Protein AF-A0A8T2YN24-F1 (afdb_monomer_lite)

Structure (mmCIF, N/CA/C/O backbone):
data_AF-A0A8T2YN24-F1
#
_entry.id   AF-A0A8T2YN24-F1
#
loop_
_atom_site.group_PDB
_atom_site.id
_atom_site.type_symbol
_atom_site.label_atom_id
_atom_site.label_alt_id
_atom_site.label_comp_id
_atom_site.label_asym_id
_atom_site.label_entity_id
_atom_site.label_seq_id
_atom_site.pdbx_PDB_ins_code
_atom_site.Cartn_x
_atom_site.Cartn_y
_atom_site.Cartn_z
_atom_site.occupancy
_atom_site.B_iso_or_equiv
_atom_site.auth_seq_id
_atom_site.auth_comp_id
_atom_site.auth_asym_id
_atom_site.auth_atom_id
_atom_site.pdbx_PDB_model_num
ATOM 1 N N . MET A 1 1 ? -27.331 3.263 15.497 1.00 62.06 1 MET A N 1
ATOM 2 C CA . MET A 1 1 ? -26.559 2.609 14.415 1.00 62.06 1 MET A CA 1
ATOM 3 C C . MET A 1 1 ? -26.651 3.486 13.183 1.00 62.06 1 MET A C 1
ATOM 5 O O . MET A 1 1 ? -27.681 4.128 13.009 1.00 62.06 1 MET A O 1
ATOM 9 N N . ALA A 1 2 ? -25.595 3.556 12.377 1.00 79.12 2 ALA A N 1
ATOM 10 C CA . ALA A 1 2 ? -25.559 4.365 11.164 1.00 79.12 2 ALA A CA 1
ATOM 11 C C . ALA A 1 2 ? -26.513 3.792 10.093 1.00 79.12 2 ALA A C 1
ATOM 13 O O . ALA A 1 2 ? -26.117 3.028 9.222 1.00 79.12 2 ALA A O 1
ATOM 14 N N . THR A 1 3 ? -27.802 4.132 10.188 1.00 85.75 3 THR A N 1
ATOM 15 C CA . THR A 1 3 ? -28.893 3.562 9.372 1.00 85.75 3 THR A CA 1
ATOM 16 C C . THR A 1 3 ? -28.700 3.760 7.866 1.00 85.75 3 THR A C 1
ATOM 18 O O . THR A 1 3 ? -29.211 2.978 7.071 1.00 85.75 3 THR A O 1
ATOM 21 N N . TYR A 1 4 ? -27.958 4.797 7.477 1.00 92.19 4 TYR A N 1
ATOM 22 C CA . TYR A 1 4 ? -27.682 5.149 6.085 1.00 92.19 4 TYR A CA 1
ATOM 23 C C . TYR A 1 4 ? -26.238 4.851 5.663 1.00 92.19 4 TYR A C 1
ATOM 25 O O . TYR A 1 4 ? -25.817 5.306 4.600 1.00 92.19 4 TYR A O 1
ATOM 33 N N . ASP A 1 5 ? -25.470 4.110 6.470 1.00 93.44 5 ASP A N 1
ATOM 34 C CA . ASP A 1 5 ? -24.122 3.711 6.076 1.00 93.44 5 ASP A CA 1
ATOM 35 C C . ASP A 1 5 ? -24.174 2.669 4.949 1.00 93.44 5 ASP A C 1
ATOM 37 O O . ASP A 1 5 ? -24.669 1.550 5.107 1.00 93.44 5 ASP A O 1
ATOM 41 N N . LEU A 1 6 ? -23.660 3.058 3.782 1.00 95.12 6 LEU A N 1
ATOM 42 C CA . LEU A 1 6 ? -23.552 2.200 2.605 1.00 95.12 6 LEU A CA 1
ATOM 43 C C . LEU A 1 6 ? -22.174 1.540 2.488 1.00 95.12 6 LEU A C 1
ATOM 45 O O . LEU A 1 6 ? -21.987 0.715 1.591 1.00 95.12 6 LEU A O 1
ATOM 49 N N . THR A 1 7 ? -2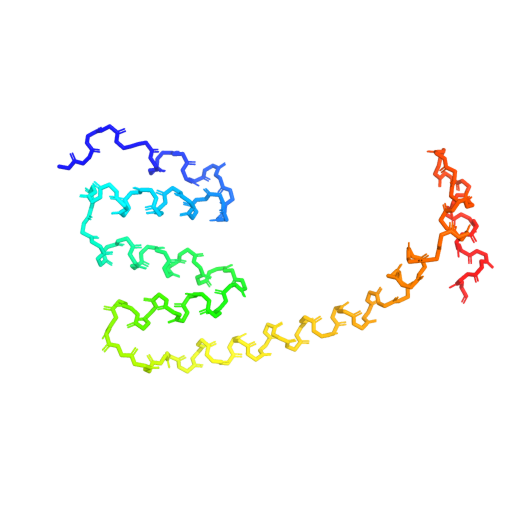1.231 1.847 3.381 1.00 94.44 7 THR A N 1
ATOM 50 C CA . THR A 1 7 ? -19.868 1.296 3.355 1.00 94.44 7 THR A CA 1
ATOM 51 C C . THR A 1 7 ? -19.866 -0.233 3.285 1.00 94.44 7 THR A C 1
ATOM 53 O O . THR A 1 7 ? -19.206 -0.760 2.390 1.00 94.44 7 THR A O 1
ATOM 56 N N . PRO A 1 8 ? -20.670 -0.982 4.072 1.00 93.25 8 PRO A N 1
ATOM 57 C CA . PRO A 1 8 ? -20.699 -2.445 3.983 1.00 93.25 8 PRO A CA 1
ATOM 58 C C . PRO A 1 8 ? -21.207 -2.977 2.635 1.00 93.25 8 PRO A C 1
ATOM 60 O O . PRO A 1 8 ? -20.870 -4.091 2.243 1.00 93.25 8 PRO A O 1
ATOM 63 N N . ARG A 1 9 ? -22.026 -2.195 1.915 1.00 95.19 9 ARG A N 1
ATOM 64 C CA . ARG A 1 9 ? -22.560 -2.568 0.594 1.00 95.19 9 ARG A CA 1
ATOM 65 C C . ARG A 1 9 ? -21.580 -2.252 -0.531 1.00 95.19 9 ARG A C 1
ATOM 67 O O . ARG A 1 9 ? -21.531 -2.982 -1.517 1.00 95.19 9 ARG A O 1
ATOM 74 N N . ILE A 1 10 ? -20.834 -1.158 -0.405 1.00 95.81 10 ILE A N 1
ATOM 75 C CA . ILE A 1 10 ? -19.925 -0.677 -1.449 1.00 95.81 10 ILE A CA 1
ATOM 76 C C . ILE A 1 10 ? -18.549 -1.341 -1.315 1.00 95.81 10 ILE A C 1
ATOM 78 O O . ILE A 1 10 ? -17.992 -1.762 -2.325 1.00 95.81 10 ILE A O 1
ATOM 82 N N . ALA A 1 11 ? -18.033 -1.503 -0.091 1.00 95.56 11 ALA A N 1
ATOM 83 C CA . ALA A 1 11 ? -16.681 -1.997 0.175 1.00 95.56 11 ALA A CA 1
ATOM 84 C C . ALA A 1 11 ? -16.323 -3.337 -0.501 1.00 95.56 11 ALA A C 1
ATOM 86 O O . ALA A 1 11 ? -15.210 -3.434 -1.011 1.00 95.56 11 ALA A O 1
ATOM 87 N N . PRO A 1 12 ? -17.217 -4.346 -0.600 1.00 95.00 12 PRO A N 1
ATOM 88 C CA . PRO A 1 12 ? -16.903 -5.596 -1.302 1.00 95.00 12 PRO A CA 1
ATOM 89 C C . PRO A 1 12 ? -16.620 -5.431 -2.803 1.00 95.00 12 PRO A C 1
ATOM 91 O O . PRO A 1 12 ? -16.027 -6.315 -3.411 1.00 95.00 12 PRO A O 1
ATOM 94 N N . ASN A 1 13 ? -17.055 -4.318 -3.399 1.00 96.88 13 ASN A N 1
ATOM 95 C CA . ASN A 1 13 ? -16.874 -4.004 -4.817 1.00 96.88 13 ASN A CA 1
ATOM 96 C C . ASN A 1 13 ? -15.697 -3.046 -5.059 1.00 96.88 13 ASN A C 1
ATOM 98 O O . ASN A 1 13 ? -15.541 -2.539 -6.169 1.00 96.88 13 ASN A O 1
ATOM 102 N N . LEU A 1 14 ? -14.903 -2.756 -4.025 1.00 96.06 14 LEU A N 1
ATOM 103 C CA . LEU A 1 14 ? -13.772 -1.840 -4.084 1.00 96.06 14 LEU A CA 1
ATOM 104 C C . LEU A 1 14 ? -12.470 -2.553 -3.728 1.00 96.06 14 LEU A C 1
ATOM 106 O O 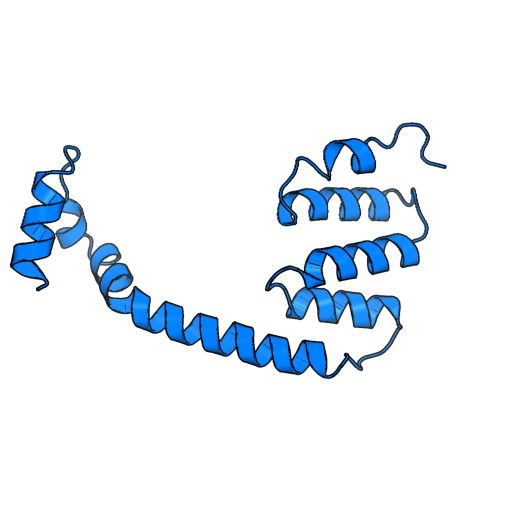. LEU A 1 14 ? -12.434 -3.479 -2.918 1.00 96.06 14 LEU A O 1
ATOM 110 N N . ASP A 1 15 ? -11.370 -2.054 -4.285 1.00 95.31 15 ASP A N 1
ATOM 111 C CA . ASP A 1 15 ? -10.043 -2.423 -3.818 1.00 95.31 15 ASP A CA 1
ATOM 112 C C . ASP A 1 15 ? -9.848 -2.045 -2.351 1.00 95.31 15 ASP A C 1
ATOM 114 O O . ASP A 1 15 ? -10.288 -0.996 -1.881 1.00 95.31 15 ASP A O 1
ATOM 118 N N . ARG A 1 16 ? -9.083 -2.867 -1.634 1.00 93.88 16 ARG A N 1
ATOM 119 C CA . ARG A 1 16 ? -8.769 -2.667 -0.211 1.00 93.88 16 ARG A CA 1
ATOM 120 C C . ARG A 1 16 ? -8.225 -1.268 0.112 1.00 93.88 16 ARG A C 1
ATOM 122 O O . ARG A 1 16 ? -8.568 -0.705 1.143 1.00 93.88 16 ARG A O 1
ATOM 129 N N . HIS A 1 17 ? -7.426 -0.683 -0.783 1.00 95.44 17 HIS A N 1
ATOM 130 C CA . HIS A 1 17 ? -6.885 0.666 -0.601 1.00 95.44 17 HIS A CA 1
ATOM 131 C C . HIS A 1 17 ? -7.954 1.755 -0.763 1.00 95.44 17 HIS A C 1
ATOM 133 O O . HIS A 1 17 ? -7.823 2.818 -0.173 1.00 95.44 17 HIS A O 1
ATOM 139 N N . LEU A 1 18 ? -9.024 1.488 -1.517 1.00 96.12 18 LEU A N 1
ATOM 140 C CA . LEU A 1 18 ? -10.162 2.397 -1.680 1.00 96.12 18 LEU A CA 1
ATOM 141 C C . LEU A 1 18 ? -11.173 2.273 -0.534 1.00 96.12 18 LEU A C 1
ATOM 143 O O . LEU A 1 18 ? -11.897 3.223 -0.252 1.00 96.12 18 LEU A O 1
ATOM 147 N N . VAL A 1 19 ? -11.209 1.128 0.153 1.00 96.06 19 VAL A N 1
ATOM 148 C CA . VAL A 1 19 ? -12.017 0.947 1.370 1.00 96.06 19 VAL A CA 1
ATOM 149 C C . VAL A 1 19 ? -11.426 1.724 2.550 1.00 96.06 19 VAL A C 1
ATOM 151 O O . VAL A 1 19 ? -12.166 2.197 3.409 1.00 96.06 19 VAL A O 1
ATOM 154 N N . PHE A 1 20 ? -10.105 1.904 2.587 1.00 94.62 20 PHE A N 1
ATOM 155 C CA . PHE A 1 20 ? -9.421 2.519 3.722 1.00 94.62 20 PHE A CA 1
ATOM 156 C C . PHE A 1 20 ? -9.875 3.970 4.013 1.00 94.62 20 PHE A C 1
ATOM 158 O O . PHE A 1 20 ? -10.272 4.233 5.149 1.00 94.62 20 PHE A O 1
ATOM 165 N N . PRO A 1 21 ? -9.959 4.891 3.026 1.00 95.69 21 PRO A N 1
ATOM 166 C CA . PRO A 1 21 ? -10.517 6.230 3.241 1.00 95.69 21 PRO A CA 1
ATOM 167 C C . PRO A 1 21 ? -11.968 6.238 3.737 1.00 95.69 21 PRO A C 1
ATOM 169 O O . PRO A 1 21 ? -12.368 7.156 4.447 1.00 95.69 21 PRO A O 1
ATOM 172 N N . LEU A 1 22 ? -12.766 5.221 3.386 1.00 95.88 22 LEU A N 1
ATOM 173 C CA . LEU A 1 22 ? -14.134 5.104 3.894 1.00 95.88 22 LEU A CA 1
ATOM 174 C C . LEU A 1 22 ? -14.123 4.804 5.395 1.00 95.88 22 LEU A C 1
ATOM 176 O O . LEU A 1 22 ? -14.878 5.419 6.140 1.00 95.88 22 LEU A O 1
ATOM 180 N N . LEU A 1 23 ? -13.237 3.914 5.856 1.00 95.44 23 LEU A N 1
ATOM 181 C CA . LEU A 1 23 ? -13.072 3.631 7.285 1.00 95.44 23 LEU A CA 1
ATOM 182 C C . LEU A 1 23 ? -12.544 4.848 8.058 1.00 95.44 23 LEU A C 1
ATOM 184 O O . LEU A 1 23 ? -13.021 5.099 9.161 1.00 95.44 23 LEU A O 1
ATOM 188 N N . GLU A 1 24 ? -11.609 5.619 7.488 1.00 94.62 24 GLU A N 1
ATOM 189 C CA . GLU A 1 24 ? -11.161 6.898 8.072 1.00 94.62 24 GLU A CA 1
ATOM 190 C C . GLU A 1 24 ? -12.333 7.866 8.257 1.00 94.62 24 GLU A C 1
ATOM 192 O O . GLU A 1 24 ? -12.571 8.356 9.359 1.00 94.62 24 GLU A O 1
ATOM 197 N N . PHE A 1 25 ? -13.143 8.052 7.213 1.00 95.62 25 PHE A N 1
ATOM 198 C CA . PHE A 1 25 ? -14.329 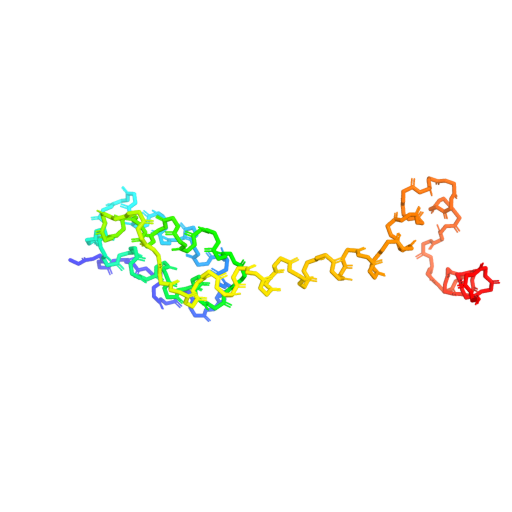8.900 7.288 1.00 95.62 25 PHE A CA 1
ATOM 199 C C . PHE A 1 25 ? -15.326 8.426 8.358 1.00 95.62 25 PHE A C 1
ATOM 201 O O . PHE A 1 25 ? -15.867 9.242 9.105 1.00 95.62 25 PHE A O 1
ATOM 208 N N . LEU A 1 26 ? -15.577 7.117 8.466 1.00 95.06 26 LEU A N 1
ATOM 209 C CA . LEU A 1 26 ? -16.468 6.571 9.497 1.00 95.06 26 LEU A CA 1
ATOM 210 C C . LEU A 1 26 ? -15.937 6.816 10.921 1.00 95.06 26 LEU A C 1
ATOM 212 O O . LEU A 1 26 ? -16.747 7.073 11.818 1.00 95.06 26 LEU A O 1
ATOM 216 N N . GLN A 1 27 ? -14.613 6.761 11.116 1.00 94.62 27 GLN A N 1
ATOM 217 C CA . GLN A 1 27 ? -13.965 7.073 12.394 1.00 94.62 27 GLN A CA 1
ATOM 218 C C . GLN A 1 27 ? -14.071 8.562 12.729 1.00 94.62 27 GLN A C 1
ATOM 220 O O . GLN A 1 27 ? -14.545 8.912 13.806 1.00 94.62 27 GLN A O 1
ATOM 225 N N . GLU A 1 28 ? -13.716 9.450 11.796 1.00 95.31 28 GLU A N 1
ATOM 226 C CA . GLU A 1 28 ? -13.806 10.906 11.990 1.00 95.31 28 GLU A CA 1
ATOM 227 C C . GLU A 1 28 ? -15.231 11.361 12.327 1.00 95.31 28 GLU A C 1
ATOM 229 O O . GLU A 1 28 ? -15.441 12.276 13.126 1.00 95.31 28 GLU A O 1
ATOM 234 N N . ARG A 1 29 ? -16.235 10.712 11.724 1.00 94.88 29 ARG A N 1
ATOM 235 C CA . ARG A 1 29 ? -17.655 10.975 11.992 1.00 94.88 29 ARG A CA 1
ATOM 236 C C . ARG A 1 29 ? -18.176 10.306 13.261 1.00 94.88 29 ARG A C 1
ATOM 238 O O . ARG A 1 29 ? -19.339 10.531 13.594 1.00 94.88 29 ARG A O 1
ATOM 245 N N . GLN A 1 30 ? -17.356 9.499 13.937 1.00 93.88 30 GLN A N 1
ATOM 246 C CA . GLN A 1 30 ? -17.694 8.785 15.173 1.00 93.88 30 GLN A CA 1
ATOM 247 C C . GLN A 1 30 ? -18.995 7.974 15.039 1.00 93.88 30 GLN A C 1
ATOM 249 O O . GLN A 1 30 ? -19.802 7.876 15.964 1.00 93.88 30 GLN A O 1
ATOM 254 N N . LEU A 1 31 ? -19.228 7.405 13.848 1.00 92.50 31 LEU A N 1
ATOM 255 C CA . LEU A 1 31 ? -20.441 6.630 13.551 1.00 92.50 31 LEU A CA 1
ATOM 256 C C . LEU A 1 31 ? -20.424 5.243 14.208 1.00 92.50 31 LEU A C 1
ATOM 258 O O . LEU A 1 31 ? -21.479 4.633 14.405 1.00 92.50 31 LEU A O 1
ATOM 262 N N . TYR A 1 32 ? -19.225 4.775 14.551 1.00 94.19 32 TYR A N 1
ATOM 263 C CA . TYR A 1 32 ? -18.931 3.527 15.241 1.00 94.19 32 TYR A CA 1
ATOM 264 C C . TYR A 1 32 ? -17.884 3.792 16.331 1.00 94.19 32 TYR A C 1
ATOM 266 O O . TYR A 1 32 ? -17.155 4.778 16.233 1.00 94.19 32 TYR A O 1
ATOM 274 N N . PRO A 1 33 ? -17.772 2.923 17.352 1.00 95.06 33 PRO A N 1
ATOM 275 C CA . PRO A 1 33 ? -16.681 3.003 18.317 1.00 95.06 33 PRO A CA 1
ATOM 276 C C . PRO A 1 33 ? -15.316 2.929 17.624 1.00 95.06 33 PRO A C 1
ATOM 278 O O . PRO A 1 33 ? -15.100 2.051 16.785 1.00 95.06 33 PRO A O 1
ATOM 281 N N . ASP A 1 34 ? -14.384 3.794 18.024 1.00 94.44 34 ASP A N 1
ATOM 282 C CA . ASP A 1 34 ? -13.036 3.865 17.444 1.00 94.44 34 ASP A CA 1
ATOM 283 C C . ASP A 1 34 ? -12.333 2.505 17.433 1.00 94.44 34 ASP A C 1
ATOM 285 O O . ASP A 1 34 ? -11.811 2.089 16.402 1.00 94.44 34 ASP A O 1
ATOM 289 N N . GLU A 1 35 ? -12.404 1.746 18.530 1.00 95.00 35 GLU A N 1
ATOM 290 C CA . GLU A 1 35 ? -11.808 0.407 18.607 1.00 95.00 35 GLU A CA 1
ATOM 291 C C . GLU A 1 35 ? -12.318 -0.547 17.518 1.00 95.00 35 GLU A C 1
ATOM 293 O O . GLU A 1 35 ? -11.563 -1.385 17.020 1.00 95.00 35 GLU A O 1
ATOM 298 N N . GLN A 1 36 ? -13.597 -0.443 17.145 1.00 95.19 36 GLN A N 1
ATOM 299 C CA . GLN A 1 36 ? -14.180 -1.279 16.098 1.00 95.19 36 GLN A CA 1
ATOM 300 C C . GLN A 1 36 ? -13.601 -0.908 14.731 1.00 95.19 36 GLN A C 1
ATOM 302 O O . GLN A 1 36 ? -13.260 -1.798 13.948 1.00 95.19 36 GLN A O 1
ATOM 307 N N . ILE A 1 37 ? -13.457 0.391 14.455 1.00 96.00 37 ILE A N 1
ATOM 308 C CA . ILE A 1 37 ? -12.880 0.869 13.198 1.00 96.00 37 ILE A CA 1
ATOM 309 C C . ILE A 1 37 ? -11.388 0.534 13.117 1.00 96.00 37 ILE A C 1
ATOM 311 O O . ILE A 1 37 ? -10.938 0.032 12.089 1.00 96.00 37 ILE A O 1
ATOM 315 N N . LEU A 1 38 ? -10.628 0.723 14.198 1.00 96.19 38 LEU A N 1
ATOM 316 C CA . LEU A 1 38 ? -9.204 0.378 14.256 1.00 96.19 38 LEU A CA 1
ATOM 317 C C . LEU A 1 38 ? -8.975 -1.124 14.019 1.00 96.19 38 LEU A C 1
ATOM 319 O O . LEU A 1 38 ? -8.113 -1.492 13.221 1.00 96.19 38 LEU A O 1
ATOM 323 N N . LYS A 1 39 ? -9.793 -2.002 14.621 1.00 95.88 39 LYS A N 1
ATOM 324 C CA . LYS A 1 39 ? -9.753 -3.452 14.346 1.00 95.88 39 LYS A CA 1
ATOM 325 C C . LYS A 1 39 ? -10.041 -3.765 12.876 1.00 95.88 39 LYS A C 1
ATOM 327 O O . LYS A 1 39 ? -9.303 -4.538 12.267 1.00 95.88 39 LYS A O 1
ATOM 332 N N . ALA A 1 40 ? -11.061 -3.134 12.290 1.00 95.25 40 ALA A N 1
ATOM 333 C CA . ALA A 1 40 ? -11.391 -3.311 10.875 1.00 95.25 40 ALA A CA 1
ATOM 334 C C . ALA A 1 40 ? -10.263 -2.822 9.946 1.00 95.25 40 ALA A C 1
ATOM 336 O O . ALA A 1 40 ? -9.949 -3.484 8.956 1.00 95.25 40 ALA A O 1
ATOM 337 N N . LYS A 1 41 ? -9.609 -1.702 10.281 1.00 95.62 41 LYS A N 1
ATOM 338 C CA . LYS A 1 41 ? -8.435 -1.197 9.555 1.00 95.62 41 LYS A CA 1
ATOM 339 C C . LYS A 1 41 ? -7.271 -2.184 9.617 1.00 95.62 41 LYS A C 1
ATOM 341 O O . LYS A 1 41 ? -6.695 -2.477 8.574 1.00 95.62 41 LYS A O 1
ATOM 346 N N . ILE A 1 42 ? -6.960 -2.749 10.788 1.00 94.88 42 ILE A N 1
ATOM 347 C CA . ILE A 1 42 ? -5.920 -3.785 10.921 1.00 94.88 42 ILE A CA 1
ATOM 348 C C . ILE A 1 42 ? -6.262 -5.003 10.058 1.00 94.88 42 ILE A C 1
ATOM 350 O O . ILE A 1 42 ? -5.414 -5.468 9.303 1.00 94.88 42 ILE A O 1
ATOM 354 N N . GLU A 1 43 ? -7.500 -5.500 10.099 1.00 94.19 43 GLU A N 1
ATOM 355 C CA . GLU A 1 43 ? -7.907 -6.660 9.293 1.00 94.19 43 GLU A CA 1
ATOM 356 C C . GLU A 1 43 ? -7.785 -6.397 7.781 1.00 94.19 43 GLU A C 1
ATOM 358 O O . GLU A 1 43 ? -7.325 -7.259 7.022 1.00 94.19 43 GLU A O 1
ATOM 363 N N . LEU A 1 44 ? -8.139 -5.186 7.345 1.00 94.06 44 LEU A N 1
ATOM 364 C CA . LEU A 1 44 ? -7.992 -4.746 5.960 1.00 94.06 44 LEU A CA 1
ATOM 365 C C . LEU A 1 44 ? -6.512 -4.659 5.545 1.00 94.06 44 LEU A C 1
ATOM 367 O O . LEU A 1 44 ? -6.134 -5.159 4.478 1.00 94.06 44 LEU A O 1
ATOM 371 N N . LEU A 1 45 ? -5.668 -4.062 6.394 1.00 93.69 45 LEU A N 1
ATOM 372 C CA . LEU A 1 45 ? -4.232 -3.894 6.153 1.00 93.69 45 LEU A CA 1
ATOM 373 C C . LEU A 1 45 ? -3.443 -5.200 6.271 1.00 93.69 45 LEU A C 1
ATOM 375 O O . LEU A 1 45 ? -2.460 -5.379 5.556 1.00 93.69 45 LEU A O 1
ATOM 379 N N . ASN A 1 46 ? -3.910 -6.166 7.063 1.00 89.62 46 ASN A N 1
ATOM 380 C CA . ASN A 1 46 ? -3.294 -7.490 7.188 1.00 89.62 46 ASN A CA 1
ATOM 381 C C . ASN A 1 46 ? -3.252 -8.254 5.859 1.00 89.62 46 ASN A C 1
ATOM 383 O O . ASN A 1 46 ? -2.520 -9.234 5.729 1.00 89.62 46 ASN A O 1
ATOM 387 N N . LYS A 1 47 ? -3.996 -7.828 4.836 1.00 90.31 47 LYS A N 1
ATOM 388 C CA . LYS A 1 47 ? -3.923 -8.400 3.483 1.00 90.31 47 LYS A CA 1
ATOM 389 C C . LYS A 1 47 ? -3.083 -7.556 2.518 1.00 90.31 47 LYS A C 1
ATOM 391 O O . LYS A 1 47 ? -3.013 -7.891 1.339 1.00 90.31 47 LYS A O 1
ATOM 396 N N . THR A 1 48 ? -2.459 -6.469 2.968 1.00 94.25 48 THR A N 1
ATOM 397 C CA . THR A 1 48 ? -1.610 -5.574 2.160 1.00 94.25 48 THR A CA 1
ATOM 398 C C . THR A 1 48 ? -0.150 -5.646 2.616 1.00 94.25 48 THR A C 1
ATOM 400 O O . THR A 1 48 ? 0.189 -6.375 3.546 1.00 94.25 48 THR A O 1
ATOM 403 N N . ASN A 1 49 ? 0.725 -4.904 1.936 1.00 95.06 49 ASN A N 1
ATOM 404 C CA . ASN A 1 49 ? 2.119 -4.723 2.345 1.00 95.06 49 ASN A CA 1
ATOM 405 C C . ASN A 1 49 ? 2.330 -3.426 3.148 1.00 95.06 49 ASN A C 1
ATOM 407 O O . ASN A 1 49 ? 3.469 -3.057 3.410 1.00 95.06 49 ASN A O 1
ATOM 411 N N . MET A 1 50 ? 1.260 -2.728 3.550 1.00 95.12 50 MET A N 1
ATOM 412 C CA . MET A 1 50 ? 1.336 -1.515 4.378 1.00 95.12 50 MET A CA 1
ATOM 413 C C . MET A 1 50 ? 1.558 -1.878 5.857 1.00 95.12 50 MET A C 1
ATOM 415 O O . MET A 1 50 ? 0.771 -1.511 6.728 1.00 95.12 50 MET A O 1
ATOM 419 N N . VAL A 1 51 ? 2.606 -2.661 6.124 1.00 94.94 51 VAL A N 1
ATOM 420 C CA . VAL A 1 51 ? 2.856 -3.286 7.430 1.00 94.94 51 VAL A CA 1
ATOM 421 C C . VAL A 1 51 ? 3.164 -2.239 8.495 1.00 94.94 51 VAL A C 1
ATOM 423 O O . VAL A 1 51 ? 2.586 -2.307 9.572 1.00 94.94 51 VAL A O 1
ATOM 426 N N . ASP A 1 52 ? 3.980 -1.230 8.171 1.00 95.31 52 ASP A N 1
ATOM 427 C CA . ASP A 1 52 ? 4.299 -0.133 9.097 1.00 95.31 52 ASP A CA 1
ATOM 428 C C . ASP A 1 52 ? 3.026 0.578 9.575 1.00 95.31 52 ASP A C 1
ATOM 430 O O . ASP A 1 52 ? 2.837 0.815 10.763 1.00 95.31 52 ASP A O 1
ATOM 434 N N . TYR A 1 53 ? 2.082 0.819 8.662 1.00 94.88 53 TYR A N 1
ATOM 435 C CA . TYR A 1 53 ? 0.838 1.477 9.033 1.00 94.88 53 TYR A CA 1
ATOM 436 C C . TYR A 1 53 ? -0.071 0.576 9.880 1.00 94.88 53 TYR A C 1
ATOM 438 O O . TYR A 1 53 ? -0.692 1.033 10.837 1.00 94.88 53 TYR A O 1
ATOM 446 N N . ALA A 1 54 ? -0.124 -0.726 9.580 1.00 95.38 54 ALA A N 1
ATOM 447 C CA . ALA A 1 54 ? -0.844 -1.685 10.417 1.00 95.38 54 ALA A CA 1
ATOM 448 C C . ALA A 1 54 ? -0.257 -1.758 11.839 1.00 95.38 54 ALA A C 1
ATOM 450 O O . ALA A 1 54 ? -1.013 -1.879 12.806 1.00 95.38 54 ALA A O 1
ATOM 451 N N . MET A 1 55 ? 1.069 -1.641 11.967 1.00 95.50 55 MET A N 1
ATOM 452 C CA . MET A 1 55 ? 1.773 -1.575 13.248 1.00 95.50 55 MET A CA 1
ATOM 453 C C . MET A 1 55 ? 1.391 -0.312 14.029 1.00 95.50 55 MET A C 1
ATOM 455 O O . MET A 1 55 ? 1.042 -0.421 15.202 1.00 95.50 55 MET A O 1
ATOM 459 N N . ASP A 1 56 ? 1.36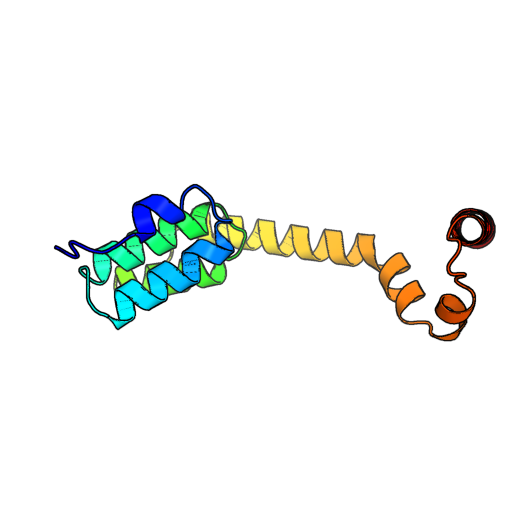5 0.861 13.392 1.00 95.88 56 ASP A N 1
ATOM 460 C CA . ASP A 1 56 ? 0.963 2.117 14.047 1.00 95.88 56 ASP A CA 1
ATOM 461 C C . ASP A 1 56 ? -0.489 2.071 14.555 1.00 95.88 56 ASP A C 1
ATOM 463 O O . ASP A 1 56 ? -0.797 2.519 15.666 1.00 95.88 56 ASP A O 1
ATOM 467 N N . ILE A 1 57 ? -1.392 1.463 13.779 1.00 95.44 57 ILE A N 1
ATOM 468 C CA . ILE A 1 57 ? -2.791 1.273 14.186 1.00 95.44 57 ILE A CA 1
ATOM 469 C C . ILE A 1 57 ? -2.891 0.263 15.336 1.00 95.44 57 ILE A C 1
ATOM 471 O O . ILE A 1 57 ? -3.667 0.485 16.264 1.00 95.44 57 ILE A O 1
ATOM 475 N N . HIS A 1 58 ? -2.102 -0.817 15.323 1.00 95.44 58 HIS A N 1
ATOM 476 C CA . HIS A 1 58 ? -2.045 -1.784 16.426 1.00 95.44 58 HIS A CA 1
ATOM 477 C C . HIS A 1 58 ? -1.605 -1.119 17.733 1.00 95.44 58 HIS A C 1
ATOM 479 O O . HIS A 1 58 ? -2.269 -1.276 18.760 1.00 95.44 58 HIS A O 1
ATOM 485 N N . LYS A 1 59 ? -0.524 -0.337 17.685 1.00 95.69 59 LYS A N 1
ATOM 486 C CA . LYS A 1 59 ? -0.037 0.438 18.832 1.00 95.69 59 LYS A CA 1
ATOM 487 C C . LYS A 1 59 ? -1.108 1.373 19.382 1.00 95.69 59 LYS A C 1
ATOM 489 O O . LYS A 1 59 ? -1.363 1.384 20.584 1.00 95.69 59 LYS A O 1
ATOM 494 N N . SER A 1 60 ? -1.793 2.084 18.485 1.00 94.19 60 SER A N 1
ATOM 495 C CA . SER A 1 60 ? -2.889 2.993 18.836 1.00 94.19 60 SER A CA 1
ATOM 496 C C . SER A 1 60 ? -4.080 2.259 19.465 1.00 94.19 60 SER A C 1
ATOM 498 O O . SER A 1 60 ? -4.644 2.727 20.446 1.00 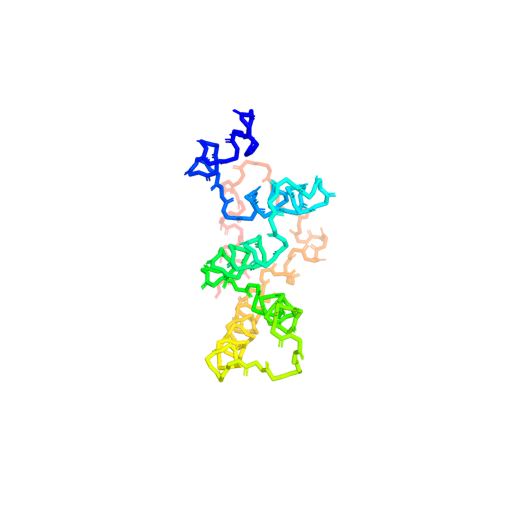94.19 60 SER A O 1
ATOM 500 N N . LEU A 1 61 ? -4.450 1.088 18.937 1.00 94.69 61 LEU A N 1
ATOM 501 C CA . LEU A 1 61 ? -5.574 0.288 19.431 1.00 94.69 61 LEU A CA 1
ATOM 502 C C . LEU A 1 61 ? -5.305 -0.290 20.828 1.00 94.69 61 LEU A C 1
ATOM 504 O O . LEU A 1 61 ? -6.170 -0.237 21.701 1.00 94.69 61 LEU A O 1
ATOM 508 N N . TYR A 1 62 ? -4.117 -0.853 21.044 1.00 94.94 62 TYR A N 1
ATOM 509 C CA . TYR A 1 62 ? -3.763 -1.537 22.291 1.00 94.94 62 TYR A CA 1
ATOM 510 C C . TYR A 1 62 ? -3.009 -0.652 23.288 1.00 94.94 62 TYR A C 1
ATOM 512 O O . TYR A 1 62 ? -2.665 -1.124 24.369 1.00 94.94 62 TYR A O 1
ATOM 520 N N . HIS A 1 63 ? -2.793 0.623 22.950 1.00 94.50 63 HIS A N 1
ATOM 521 C CA . HIS A 1 63 ? -2.104 1.610 23.785 1.00 94.50 63 HIS A CA 1
ATOM 522 C C . HIS A 1 63 ? -0.729 1.106 24.252 1.00 94.50 63 HIS A C 1
ATOM 524 O O . HIS A 1 63 ? -0.367 1.210 25.425 1.00 94.50 63 HIS A O 1
ATOM 530 N N . THR A 1 64 ? 0.018 0.511 23.323 1.00 94.75 64 THR A N 1
ATOM 531 C CA . THR A 1 64 ? 1.318 -0.117 23.573 1.00 94.75 64 THR A CA 1
ATOM 532 C C . THR A 1 64 ? 2.298 0.240 22.466 1.00 94.75 64 THR A C 1
ATOM 534 O O . THR A 1 64 ? 1.894 0.514 21.340 1.00 94.75 64 THR A O 1
ATOM 537 N N . GLU A 1 65 ? 3.590 0.197 22.772 1.00 91.88 65 GLU A N 1
ATOM 538 C CA . GLU A 1 65 ? 4.649 0.282 21.763 1.00 91.88 65 GLU A CA 1
ATOM 539 C C . GLU A 1 65 ? 5.013 -1.085 21.174 1.00 91.88 65 GLU A C 1
ATOM 541 O O . GLU A 1 65 ? 5.691 -1.158 20.145 1.00 91.88 65 GLU A O 1
ATOM 546 N N . ASP A 1 66 ? 4.528 -2.161 21.795 1.00 92.69 66 ASP A N 1
ATOM 547 C CA . ASP A 1 66 ? 4.782 -3.522 21.356 1.00 92.69 66 ASP A CA 1
ATOM 548 C C . ASP A 1 66 ? 3.878 -3.902 20.180 1.00 92.69 66 ASP A C 1
ATOM 550 O O . ASP A 1 66 ? 2.680 -3.608 20.124 1.00 92.69 66 ASP A O 1
ATOM 554 N N . VAL A 1 67 ? 4.465 -4.610 19.225 1.00 92.94 67 VAL A N 1
ATOM 555 C CA . VAL A 1 67 ? 3.793 -5.092 18.019 1.00 92.94 67 VAL A CA 1
ATOM 556 C C . VAL A 1 67 ? 4.029 -6.593 17.881 1.00 92.94 67 VAL A C 1
ATOM 558 O O . VAL A 1 67 ? 5.087 -7.080 18.285 1.00 92.94 67 VAL A O 1
ATOM 561 N N . PRO A 1 68 ? 3.069 -7.352 17.330 1.00 93.69 68 PRO A N 1
ATOM 562 C CA . PRO A 1 68 ? 3.216 -8.790 17.171 1.00 93.69 68 PRO A CA 1
ATOM 563 C C . PRO A 1 68 ? 4.452 -9.144 16.344 1.00 93.69 68 PRO A C 1
ATOM 565 O O . PRO A 1 68 ? 4.728 -8.515 15.321 1.00 93.69 68 PRO A O 1
ATOM 568 N N . GLN A 1 69 ? 5.149 -10.203 16.752 1.00 94.75 69 GLN A N 1
ATOM 569 C CA . GLN A 1 69 ? 6.347 -10.696 16.071 1.00 94.75 69 GLN A CA 1
ATOM 570 C C . GLN A 1 69 ? 6.102 -10.970 14.573 1.00 94.75 69 GLN A C 1
ATOM 572 O O . GLN A 1 69 ? 6.932 -10.612 13.743 1.00 94.75 69 GLN A O 1
ATOM 577 N N . ASP A 1 70 ? 4.927 -11.499 14.219 1.00 93.12 70 ASP A N 1
ATOM 578 C CA . ASP A 1 70 ? 4.501 -11.733 12.830 1.00 93.12 70 ASP A CA 1
ATOM 579 C C . ASP A 1 70 ? 4.520 -10.446 11.976 1.00 93.12 70 ASP A C 1
ATOM 581 O O . ASP A 1 70 ? 4.992 -10.444 10.840 1.00 93.12 70 ASP A O 1
ATOM 585 N N . MET A 1 71 ? 4.107 -9.298 12.533 1.00 94.31 71 MET A N 1
ATOM 586 C CA . MET A 1 71 ? 4.182 -8.017 11.815 1.00 94.31 71 MET A CA 1
ATOM 587 C C . MET A 1 71 ? 5.634 -7.592 11.559 1.00 94.31 71 MET A C 1
ATOM 589 O O . MET A 1 71 ? 5.943 -7.072 10.486 1.00 94.31 71 MET A O 1
ATOM 593 N N . ILE A 1 72 ? 6.538 -7.837 12.511 1.00 95.38 72 ILE A N 1
ATOM 594 C CA . ILE A 1 72 ? 7.966 -7.520 12.363 1.00 95.38 72 ILE A CA 1
ATOM 595 C C . ILE A 1 72 ? 8.592 -8.398 11.276 1.00 95.38 72 ILE A C 1
ATOM 597 O O . ILE A 1 72 ? 9.287 -7.891 10.393 1.00 95.38 72 ILE A O 1
ATOM 601 N N . GLU A 1 73 ? 8.327 -9.701 11.310 1.00 96.12 73 GLU A N 1
ATOM 602 C CA . GLU A 1 73 ? 8.833 -10.660 10.323 1.00 96.12 73 GLU A CA 1
ATOM 603 C C . GLU A 1 73 ? 8.329 -10.324 8.919 1.00 96.12 73 GLU A C 1
ATOM 605 O O . GLU A 1 73 ? 9.119 -10.198 7.976 1.00 96.12 73 GLU A O 1
ATOM 610 N N . ARG A 1 74 ? 7.031 -10.047 8.791 1.00 95.31 74 ARG A N 1
ATOM 611 C CA . ARG A 1 74 ? 6.431 -9.641 7.521 1.00 95.31 74 ARG A CA 1
ATOM 612 C C . ARG A 1 74 ? 6.983 -8.318 7.003 1.00 95.31 74 ARG A C 1
ATOM 614 O O . ARG A 1 74 ? 7.161 -8.160 5.796 1.00 95.31 74 ARG A O 1
ATOM 621 N N . ARG A 1 75 ? 7.298 -7.365 7.884 1.00 96.06 75 ARG A N 1
ATOM 622 C CA . ARG A 1 75 ? 7.972 -6.119 7.492 1.00 96.06 75 ARG A CA 1
ATOM 623 C C . ARG A 1 75 ? 9.336 -6.406 6.864 1.00 96.06 75 ARG A C 1
ATOM 625 O O . ARG A 1 75 ? 9.656 -5.829 5.825 1.00 96.06 75 ARG A O 1
ATOM 632 N N . VAL A 1 76 ? 10.129 -7.297 7.462 1.00 97.38 76 VAL A N 1
ATOM 633 C CA . VAL A 1 76 ? 11.434 -7.703 6.911 1.00 97.38 76 VAL A CA 1
ATOM 634 C C . VAL A 1 76 ? 11.265 -8.333 5.529 1.00 97.38 76 VAL A C 1
ATOM 636 O O . VAL A 1 76 ? 11.982 -7.950 4.603 1.00 97.38 76 VAL A O 1
ATOM 639 N N . GLU A 1 77 ? 10.290 -9.229 5.361 1.00 97.00 77 GLU A N 1
ATOM 640 C CA . GLU A 1 77 ? 9.986 -9.858 4.070 1.00 97.00 77 GLU A CA 1
ATOM 641 C C . GLU A 1 77 ? 9.601 -8.822 3.002 1.00 97.00 77 GLU A C 1
ATOM 643 O O . GLU A 1 77 ? 10.162 -8.811 1.903 1.00 97.00 77 GLU A O 1
ATOM 648 N N . VAL A 1 78 ? 8.674 -7.915 3.328 1.00 96.75 78 VAL A N 1
ATOM 649 C CA . VAL A 1 78 ? 8.200 -6.873 2.407 1.00 96.75 78 VAL A CA 1
ATOM 650 C C . VAL A 1 78 ? 9.347 -5.961 1.972 1.00 96.75 78 VAL A C 1
ATOM 652 O O . VAL A 1 78 ? 9.484 -5.687 0.779 1.00 96.75 78 VAL A O 1
ATOM 655 N N . VAL A 1 79 ? 10.198 -5.526 2.906 1.00 97.06 79 VAL A N 1
ATOM 656 C CA . VAL A 1 79 ? 11.354 -4.668 2.600 1.00 97.06 79 VAL A CA 1
ATOM 657 C C . VAL A 1 79 ? 12.399 -5.413 1.769 1.00 97.06 79 VAL A C 1
ATOM 659 O O . VAL A 1 79 ? 12.958 -4.839 0.835 1.00 97.06 79 VAL A O 1
ATOM 662 N N . ALA A 1 80 ? 12.660 -6.689 2.062 1.00 97.94 80 ALA A N 1
ATOM 663 C CA . ALA A 1 80 ? 13.578 -7.499 1.264 1.00 97.94 80 ALA A CA 1
ATOM 664 C C . ALA A 1 80 ? 13.068 -7.668 -0.175 1.00 97.94 80 ALA A C 1
ATOM 666 O O . ALA A 1 80 ? 13.822 -7.475 -1.131 1.00 97.94 80 ALA A O 1
ATOM 667 N N . ARG A 1 81 ? 11.770 -7.951 -0.339 1.00 97.62 81 ARG A N 1
ATOM 668 C CA . ARG A 1 81 ? 11.129 -8.049 -1.654 1.00 97.62 81 ARG A CA 1
ATOM 669 C C . ARG A 1 81 ? 11.153 -6.721 -2.408 1.00 97.62 81 ARG A C 1
ATOM 671 O O . ARG A 1 81 ? 11.374 -6.737 -3.615 1.00 97.62 81 ARG A O 1
ATOM 678 N N . LEU A 1 82 ? 10.934 -5.597 -1.722 1.00 97.06 82 LEU A N 1
ATOM 679 C CA . LEU A 1 82 ? 11.035 -4.264 -2.321 1.00 97.06 82 LEU A CA 1
ATOM 680 C C . LEU A 1 82 ? 12.426 -4.049 -2.925 1.00 97.06 82 LEU A C 1
ATOM 682 O O . LEU A 1 82 ? 12.518 -3.767 -4.114 1.00 97.06 82 LEU A O 1
ATOM 686 N N . LYS A 1 83 ? 13.491 -4.289 -2.150 1.00 97.38 83 LYS A N 1
ATOM 687 C CA . LYS A 1 83 ? 14.878 -4.152 -2.628 1.00 97.38 83 LYS A CA 1
ATOM 688 C C . LYS A 1 83 ? 15.169 -5.041 -3.836 1.00 97.38 83 LYS A C 1
ATOM 690 O O . LYS A 1 83 ? 15.711 -4.569 -4.827 1.00 97.38 83 LYS A O 1
ATOM 695 N N . ALA A 1 84 ? 14.750 -6.306 -3.788 1.00 97.88 84 ALA A N 1
ATOM 696 C CA . ALA A 1 84 ? 14.944 -7.229 -4.905 1.00 97.88 84 ALA A CA 1
ATOM 697 C C . ALA A 1 84 ? 14.220 -6.766 -6.186 1.00 97.88 84 ALA A C 1
ATOM 699 O O . ALA A 1 84 ? 14.751 -6.900 -7.287 1.00 97.88 84 ALA A O 1
ATOM 700 N N . LEU A 1 85 ? 13.009 -6.210 -6.057 1.00 97.50 85 LEU A N 1
ATOM 701 C CA . LEU A 1 85 ? 12.257 -5.668 -7.193 1.00 97.50 85 LEU A CA 1
ATOM 702 C C . LEU A 1 85 ? 12.867 -4.367 -7.725 1.00 97.50 85 LEU A C 1
ATOM 704 O O . LEU A 1 85 ? 12.887 -4.173 -8.938 1.00 97.50 85 LEU A O 1
ATOM 708 N N . GLU A 1 86 ? 13.373 -3.498 -6.852 1.00 96.19 86 GLU A N 1
ATOM 709 C CA . GLU A 1 86 ? 14.094 -2.281 -7.242 1.00 96.19 86 GLU A CA 1
ATOM 710 C C . GLU A 1 86 ? 15.371 -2.617 -8.025 1.00 96.19 86 GLU A C 1
ATOM 712 O O . GLU A 1 86 ? 15.603 -2.065 -9.103 1.00 96.19 86 GLU A O 1
ATOM 717 N N . GLU A 1 87 ? 16.158 -3.583 -7.545 1.00 96.94 87 GLU A N 1
ATOM 718 C CA . GLU A 1 87 ? 17.341 -4.086 -8.251 1.00 96.94 87 GLU A CA 1
ATOM 719 C C . GLU A 1 87 ? 16.964 -4.663 -9.623 1.00 96.94 87 GLU A C 1
ATOM 721 O O . GLU A 1 87 ? 17.529 -4.263 -10.643 1.00 96.94 87 GLU A O 1
ATOM 726 N N . ALA A 1 88 ? 15.946 -5.527 -9.685 1.00 96.06 88 ALA A N 1
ATOM 727 C CA . ALA A 1 88 ? 15.480 -6.113 -10.944 1.00 96.06 88 ALA A CA 1
ATOM 728 C C . ALA A 1 88 ? 14.927 -5.066 -11.930 1.00 96.06 88 ALA A C 1
ATOM 730 O O . ALA A 1 88 ? 15.074 -5.214 -13.144 1.00 96.06 88 ALA A O 1
ATOM 731 N N . ALA A 1 89 ? 14.305 -3.997 -11.426 1.00 95.94 89 ALA A N 1
ATOM 732 C CA . ALA A 1 89 ? 13.775 -2.904 -12.237 1.00 95.94 89 ALA A CA 1
ATOM 733 C C . ALA A 1 89 ? 14.838 -1.868 -12.637 1.00 95.94 89 ALA A C 1
ATOM 735 O O . ALA A 1 89 ? 14.560 -1.023 -13.491 1.00 95.94 89 ALA A O 1
ATOM 736 N N . THR A 1 90 ? 16.049 -1.924 -12.070 1.00 95.00 90 THR A N 1
ATOM 737 C CA . THR A 1 90 ? 17.100 -0.917 -12.288 1.00 95.00 90 THR A CA 1
ATOM 738 C C . THR A 1 90 ? 17.382 -0.648 -13.772 1.00 95.00 90 THR A C 1
ATOM 740 O O . THR A 1 90 ? 17.359 0.523 -14.149 1.00 95.00 90 THR A O 1
ATOM 743 N N . PRO A 1 91 ? 17.557 -1.653 -14.658 1.00 91.81 91 PRO A N 1
ATOM 744 C CA . PRO A 1 91 ? 17.838 -1.392 -16.074 1.00 91.81 91 PRO A CA 1
ATOM 745 C C . PRO A 1 91 ? 16.712 -0.615 -16.768 1.00 91.81 91 PRO A C 1
ATOM 747 O O . PRO A 1 91 ? 16.968 0.303 -17.547 1.00 91.81 91 PRO A O 1
ATOM 750 N N . LEU A 1 92 ? 15.458 -0.946 -16.441 1.00 91.19 92 LEU A N 1
ATOM 751 C CA . LEU A 1 92 ? 14.280 -0.260 -16.967 1.00 91.19 92 LEU A CA 1
ATOM 752 C C . LEU A 1 92 ? 14.219 1.186 -16.467 1.00 91.19 92 LEU A C 1
ATOM 754 O O . LEU A 1 92 ? 13.982 2.102 -17.253 1.00 91.19 92 LEU A O 1
ATOM 758 N N . VAL A 1 93 ? 14.446 1.399 -15.170 1.00 93.06 93 VAL A N 1
ATOM 759 C CA . VAL A 1 93 ? 14.442 2.738 -14.571 1.00 93.06 93 VAL A CA 1
ATOM 760 C C . VAL A 1 93 ? 15.557 3.595 -15.170 1.00 93.06 93 VAL A C 1
ATOM 762 O O . VAL A 1 93 ? 15.292 4.722 -15.583 1.00 93.06 93 VAL A O 1
ATOM 765 N N . SER A 1 94 ? 16.773 3.058 -15.299 1.00 92.38 94 SER A N 1
ATOM 766 C CA . SER A 1 94 ? 17.899 3.762 -15.922 1.00 92.38 94 SER A CA 1
ATOM 767 C C . SER A 1 94 ? 17.621 4.134 -17.380 1.00 92.38 94 SER A C 1
ATOM 769 O O . SER A 1 94 ? 17.950 5.244 -17.796 1.00 92.38 94 SER A O 1
ATOM 771 N N . PHE A 1 95 ? 16.976 3.251 -18.150 1.00 90.94 95 PHE A N 1
ATOM 772 C CA . PHE A 1 95 ? 16.545 3.564 -19.514 1.00 90.94 95 PHE A CA 1
ATOM 773 C C . PHE A 1 95 ? 15.536 4.720 -19.536 1.00 90.94 95 PHE A C 1
ATOM 775 O O . PHE A 1 95 ? 15.721 5.687 -20.272 1.00 90.94 95 PHE A O 1
ATOM 782 N N . LEU A 1 96 ? 14.493 4.652 -18.703 1.00 90.31 96 LEU A N 1
ATOM 783 C CA . LEU A 1 96 ? 13.435 5.669 -18.658 1.00 90.31 96 LEU A CA 1
ATOM 784 C C . LEU A 1 96 ? 13.919 7.026 -18.124 1.00 90.31 96 LEU A C 1
ATOM 786 O O . LEU A 1 96 ? 13.344 8.057 -18.464 1.00 90.31 96 LEU A O 1
ATOM 790 N N . GLN A 1 97 ? 14.977 7.046 -17.313 1.00 92.56 97 GLN A N 1
ATOM 791 C CA . GLN A 1 97 ? 15.627 8.278 -16.856 1.00 92.56 97 GLN A CA 1
ATOM 792 C C . GLN A 1 97 ? 16.478 8.944 -17.947 1.00 92.56 97 GLN A C 1
ATOM 794 O O . GLN A 1 97 ? 16.788 10.133 -17.844 1.00 92.56 97 GLN A O 1
ATOM 799 N N . ASN A 1 98 ? 16.846 8.216 -19.004 1.00 92.31 98 ASN A N 1
ATOM 800 C CA . ASN A 1 98 ? 17.606 8.766 -20.115 1.00 92.31 98 ASN A CA 1
ATOM 801 C C . ASN A 1 98 ? 16.676 9.410 -21.159 1.00 92.31 98 ASN A C 1
ATOM 803 O O . ASN A 1 98 ? 16.113 8.739 -22.024 1.00 92.31 98 ASN A O 1
ATOM 807 N N . ALA A 1 99 ? 16.566 10.740 -21.116 1.00 89.69 99 ALA A N 1
ATOM 808 C CA . ALA A 1 99 ? 15.691 11.502 -22.005 1.00 89.69 99 ALA A CA 1
ATOM 809 C C . ALA A 1 99 ? 15.968 11.279 -23.505 1.00 89.69 99 ALA A C 1
ATOM 811 O O . ALA A 1 99 ? 15.020 11.293 -24.288 1.00 89.69 99 ALA A O 1
ATOM 812 N N . SER A 1 100 ? 17.222 11.049 -23.922 1.00 87.56 100 SER A N 1
ATOM 813 C CA . SER A 1 100 ? 17.524 10.786 -25.337 1.00 87.56 100 SER A CA 1
ATOM 814 C C . SER A 1 100 ? 17.040 9.404 -25.770 1.00 87.56 100 SER A C 1
ATOM 816 O O . SER A 1 100 ? 16.401 9.286 -26.811 1.00 87.56 100 SER A O 1
ATOM 818 N N . ALA A 1 101 ? 17.239 8.382 -24.935 1.00 84.19 101 ALA A N 1
ATOM 819 C CA . ALA A 1 101 ? 16.757 7.028 -25.205 1.00 84.19 101 ALA A CA 1
ATOM 820 C C . ALA A 1 101 ? 15.219 6.960 -25.248 1.00 84.19 101 ALA A C 1
ATOM 822 O O . ALA A 1 101 ? 14.643 6.254 -26.075 1.00 84.19 101 ALA A O 1
ATOM 823 N N . VAL A 1 102 ? 14.541 7.745 -24.403 1.00 87.38 102 VAL A N 1
ATOM 824 C CA . VAL A 1 102 ? 13.074 7.856 -24.405 1.00 87.38 102 VAL A CA 1
ATOM 825 C C . VAL A 1 102 ? 12.554 8.570 -25.656 1.00 87.38 102 VAL A C 1
ATOM 827 O O . VAL A 1 102 ? 11.518 8.172 -26.183 1.00 87.38 102 VAL A O 1
ATOM 830 N N . GLN A 1 103 ? 13.256 9.586 -26.170 1.00 87.00 103 GLN A N 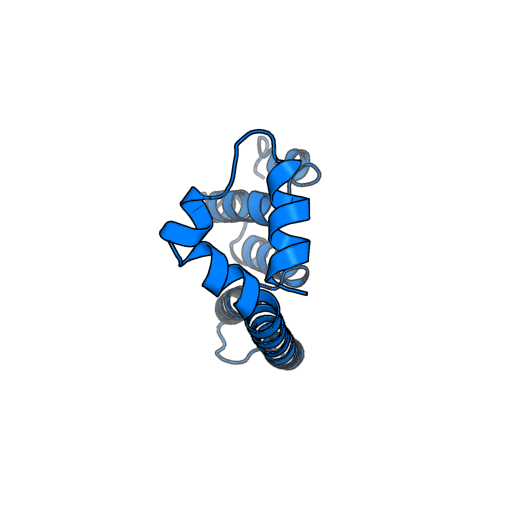1
ATOM 831 C CA . GLN A 1 103 ? 12.863 10.280 -27.408 1.00 87.00 103 GLN A CA 1
ATOM 832 C C . GLN A 1 103 ? 12.891 9.375 -28.645 1.00 87.00 103 GLN A C 1
ATOM 834 O O . GLN A 1 103 ? 12.167 9.629 -29.607 1.00 87.00 103 GLN A O 1
ATOM 839 N N . GLU A 1 104 ? 13.699 8.315 -28.628 1.00 84.31 104 GLU A N 1
ATOM 840 C CA . GLU A 1 104 ? 13.744 7.337 -29.717 1.00 84.31 104 GLU A CA 1
ATOM 841 C C . GLU A 1 104 ? 12.506 6.422 -29.752 1.00 84.31 104 GLU A C 1
ATOM 843 O O . GLU A 1 104 ? 12.227 5.798 -30.783 1.00 84.31 104 GLU A O 1
ATOM 848 N N . LEU A 1 105 ? 11.722 6.373 -28.666 1.00 86.06 105 LEU A N 1
ATOM 849 C CA . LEU A 1 105 ? 10.468 5.628 -28.624 1.00 86.06 105 LEU A CA 1
ATOM 850 C C . LEU A 1 105 ? 9.418 6.276 -29.534 1.00 86.06 105 LEU A C 1
ATOM 852 O O . LEU A 1 105 ? 9.052 7.442 -29.398 1.00 86.06 105 LEU A O 1
ATOM 856 N N . ARG A 1 106 ? 8.860 5.474 -30.439 1.00 83.75 106 ARG A N 1
ATOM 857 C CA . ARG A 1 106 ? 7.796 5.872 -31.366 1.00 83.75 106 ARG A CA 1
ATOM 858 C C . ARG A 1 106 ? 6.413 5.500 -30.835 1.00 83.75 106 ARG A C 1
ATOM 860 O O . ARG A 1 106 ? 6.245 4.488 -30.155 1.00 83.75 106 ARG A O 1
ATOM 867 N N . ALA A 1 107 ? 5.399 6.277 -31.217 1.00 78.69 107 ALA A N 1
ATOM 868 C CA . ALA A 1 107 ? 4.010 6.068 -30.795 1.00 78.69 107 ALA A CA 1
ATOM 869 C C . ALA A 1 107 ? 3.394 4.746 -31.297 1.00 78.69 107 ALA A C 1
ATOM 871 O O . ALA A 1 107 ? 2.524 4.192 -30.632 1.00 78.69 107 ALA A O 1
ATOM 872 N N . ASP A 1 108 ? 3.874 4.222 -32.430 1.00 77.00 108 ASP A N 1
ATOM 873 C CA . ASP A 1 108 ? 3.354 3.007 -33.079 1.00 77.00 108 ASP A CA 1
ATOM 874 C C . ASP A 1 108 ? 3.763 1.700 -32.357 1.00 77.00 108 ASP A C 1
ATOM 876 O O . ASP A 1 108 ? 3.271 0.621 -32.666 1.00 77.00 108 ASP A O 1
ATOM 880 N N . LYS A 1 109 ? 4.652 1.790 -31.349 1.00 80.25 109 LYS A N 1
ATOM 881 C CA . LYS A 1 109 ? 5.129 0.722 -30.434 1.00 80.25 109 LYS A CA 1
ATOM 882 C C . LYS A 1 109 ? 5.814 -0.504 -31.067 1.00 80.25 109 LYS A C 1
ATOM 884 O O . LYS A 1 109 ? 6.691 -1.069 -30.419 1.00 80.25 109 LYS A O 1
ATOM 889 N N . GLN A 1 110 ? 5.494 -0.892 -32.303 1.00 78.31 110 GLN A N 1
ATOM 890 C CA . GLN A 1 110 ? 6.073 -2.048 -33.003 1.00 78.31 110 GLN A CA 1
ATOM 891 C C . GLN A 1 110 ? 7.585 -1.888 -33.213 1.00 78.31 110 GLN A C 1
ATOM 893 O O . GLN A 1 110 ? 8.354 -2.796 -32.912 1.00 78.31 110 GLN A O 1
ATOM 898 N N . TYR A 1 111 ? 8.020 -0.695 -33.631 1.00 81.94 111 TYR A N 1
ATOM 899 C CA . TYR A 1 111 ? 9.439 -0.359 -33.789 1.00 81.94 111 TYR A CA 1
ATOM 900 C C . TYR A 1 111 ? 10.213 -0.401 -32.461 1.00 81.94 111 TYR A C 1
ATOM 902 O O . TYR A 1 111 ? 11.378 -0.789 -32.432 1.00 81.94 111 TYR A O 1
ATOM 910 N N . ASN A 1 112 ? 9.565 -0.041 -31.350 1.00 86.88 112 ASN A N 1
ATOM 911 C CA . ASN A 1 112 ? 10.234 0.072 -30.055 1.00 86.88 112 ASN A CA 1
ATOM 912 C C . ASN A 1 112 ? 10.660 -1.297 -29.527 1.00 86.88 112 ASN A C 1
ATOM 914 O O . ASN A 1 112 ? 11.751 -1.413 -28.986 1.00 86.88 112 ASN A O 1
ATOM 918 N N . LEU A 1 113 ? 9.826 -2.329 -29.697 1.00 85.62 113 LEU A N 1
ATOM 919 C CA . LEU A 1 113 ? 10.158 -3.683 -29.245 1.00 85.62 113 LEU A CA 1
ATOM 920 C C . LEU A 1 113 ? 11.393 -4.229 -29.966 1.00 85.62 113 LEU A C 1
ATOM 922 O O . LEU A 1 113 ? 12.283 -4.765 -29.314 1.00 85.62 113 LEU A O 1
ATOM 926 N N . GLN A 1 114 ? 11.473 -4.039 -31.286 1.00 85.00 114 GLN A N 1
ATOM 927 C CA . GLN A 1 114 ? 12.622 -4.481 -32.074 1.00 85.00 114 GLN A CA 1
ATOM 928 C C . GLN A 1 114 ? 13.885 -3.677 -31.732 1.00 85.00 114 GLN A C 1
ATOM 930 O O . GLN A 1 114 ? 14.926 -4.257 -31.453 1.00 85.00 114 GLN A O 1
ATOM 935 N N . MET A 1 115 ? 13.775 -2.349 -31.637 1.00 86.75 115 MET A N 1
ATOM 936 C CA . MET A 1 115 ? 14.882 -1.482 -31.218 1.00 86.75 115 MET A CA 1
ATOM 937 C C . MET A 1 115 ? 15.416 -1.842 -29.819 1.00 86.75 115 MET A C 1
ATOM 939 O O . MET A 1 115 ? 16.628 -1.845 -29.614 1.00 86.75 115 MET A O 1
ATOM 943 N N . LEU A 1 116 ? 14.534 -2.124 -28.853 1.00 88.12 116 LEU A N 1
ATOM 944 C CA . LEU A 1 116 ? 14.939 -2.516 -27.499 1.00 88.12 116 LEU A CA 1
ATOM 945 C C . LEU A 1 116 ? 15.625 -3.885 -27.496 1.00 88.12 116 LEU A C 1
ATOM 947 O O . LEU A 1 116 ? 16.650 -4.039 -26.837 1.00 88.12 116 LEU A O 1
ATOM 951 N N . HIS A 1 117 ? 15.089 -4.847 -28.250 1.00 85.69 117 HIS A N 1
ATOM 952 C CA . HIS A 1 117 ? 15.678 -6.175 -28.399 1.00 85.69 117 HIS A CA 1
ATOM 953 C C . HIS A 1 117 ? 17.091 -6.102 -28.992 1.00 85.69 117 HIS A C 1
ATOM 955 O O . HIS A 1 117 ? 18.012 -6.685 -28.438 1.00 85.69 117 HIS A O 1
ATOM 961 N N . ASP A 1 118 ? 17.284 -5.330 -30.062 1.00 86.88 118 ASP A N 1
ATOM 962 C CA . ASP A 1 118 ? 18.572 -5.259 -30.763 1.00 86.88 118 ASP A CA 1
ATOM 963 C C . ASP A 1 118 ? 19.664 -4.512 -29.971 1.00 86.88 118 ASP A C 1
ATOM 965 O O . ASP A 1 118 ? 20.851 -4.712 -30.222 1.00 86.88 118 ASP A O 1
ATOM 969 N N . ARG A 1 119 ? 19.288 -3.624 -29.038 1.00 83.25 119 ARG A N 1
ATOM 970 C CA . ARG A 1 119 ? 20.235 -2.777 -28.285 1.00 83.25 119 ARG A CA 1
ATOM 971 C C . ARG A 1 119 ? 20.546 -3.256 -26.870 1.00 83.25 119 ARG A C 1
ATOM 973 O O . ARG A 1 119 ? 21.562 -2.833 -26.323 1.00 83.25 119 ARG A O 1
ATOM 980 N N . TYR A 1 120 ? 19.658 -4.044 -26.266 1.00 80.75 120 TYR A N 1
ATOM 981 C CA . TYR A 1 120 ? 19.725 -4.400 -24.844 1.00 80.75 120 TYR A CA 1
ATOM 982 C C . TYR A 1 120 ? 19.598 -5.915 -24.572 1.00 80.75 120 TYR A C 1
ATOM 984 O O . TYR A 1 120 ? 19.399 -6.291 -23.416 1.00 80.75 120 TYR A O 1
ATOM 992 N N . GLN A 1 121 ? 19.705 -6.770 -25.602 1.00 62.06 121 GLN A N 1
ATOM 993 C CA . GLN A 1 121 ? 20.044 -8.197 -25.443 1.00 62.06 121 GLN A CA 1
ATOM 994 C C . GLN A 1 121 ? 21.546 -8.395 -25.247 1.00 62.06 121 GLN A C 1
ATOM 996 O O . GLN A 1 121 ? 21.895 -9.325 -24.487 1.00 62.06 121 GLN A O 1
#

Radius of gyration: 21.89 Å; chains: 1; bounding box: 49×23×58 Å

pLDDT: mean 92.17, std 6.15, range [62.06, 97.94]

Organism: Populus deltoides (NCBI:txid3696)

Secondary structure (DSSP, 8-state):
--TT--HHHHGGGS-HHHHHHHHHHHHHTTSS-HHHHHHHHHHHHTTSS-HHHHHHHHHHHHT-S---HHHHHHHHHHHHHHHHHHHHHHHHHHHHH-HHHHHT--TTSHHHHHHHHHHH-

Foldseek 3Di:
DPPPDCLVVCVVVDDLVVSLVVLVVCVVVPVDPNLVSLVVNLVSCVVDLVLVVSLVSVCVNVVHNDDDPVSVVSPVVSVVVVVVVCVVCVVVVVQVVDPVSVVPDDPVNPVVVVVCVVPPD

Sequence (121 aa):
MATYDLTPRIAPNLDRHLVFPLLEFLQERQLYPDEQILKAKIELLNKTNMVDYAMDIHKSLYHTEDVPQDMIERRVEVVARLKALEEAATPLVSFLQNASAVQELRADKQYNLQMLHDRYQ

InterPro domains:
  IPR016650 Eukaryotic translation initiation factor 3 subunit E [PTHR10317] (1-121)
  IPR019010 Eukaryotic translation initiation factor 3 subunit E, N-terminal [PF09440] (5-121)
  IPR019010 Eukaryotic translation initiation factor 3 subunit E, N-terminal [SM01186] (5-121)